Protein AF-A0A1B6G318-F1 (afdb_monomer)

Organism: NCBI:txid1464854

Secondary structure (DSSP, 8-state):
---PPP---------------------PPPS--HHHHHHHHHHHSTTSEEEHHHHHHHHHHH-GGGGSSHHHHHHHHHHHHHH-TTEEEEPPPTTS--SS-EEEE-GGGTTEEE-TTT-SEEE------

Nearest PDB structures (foldseek):
  7cby-assembly1_C  TM=1.000E+00  e=6.015E-18  Homo sapiens
  7vox-assembly2_B  TM=9.895E-01  e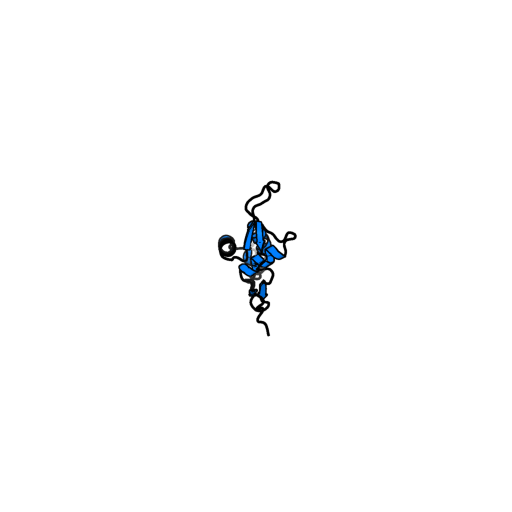=2.177E-11  Homo sapiens
  1vtn-assembly1_C  TM=8.793E-01  e=8.504E-12  unclassified
  8vfz-assembly1_P  TM=8.663E-01  e=4.838E-12  Homo sapiens
  8vg1-assembly1_O  TM=8.604E-01  e=1.591E-11  Homo sapiens

Mean predicted aligned error: 12.48 Å

InterPro domains:
  IPR001766 Fork head domain [PF00250] (28-113)
  IPR001766 Fork head domain [PR00053] (29-42)
  IPR001766 Fork head domain [PR00053] (50-67)
  IPR001766 Fork head domain [PR00053] (73-90)
  IPR001766 Fork head domain [PS50039] (29-123)
  IPR001766 Fork head domain [SM00339] (27-117)
  IPR018122 Fork head domain conserved site1 [PS00657] (29-42)
  IPR030456 Fork head domain conserved site 2 [PS00658] (73-79)
  IPR036388 Winged helix-like DNA-binding domain superfamily [G3DSA:1.10.10.10] (14-124)
  IPR036390 Winged helix DNA-binding domain superfamily [SSF46785] (28-122)
  IPR047208 Forkhead box protein G1 [PTHR46617] (16-129)

Solvent-accessible surface area (backbone atoms only — not comparable to full-atom values): 8149 Å² total; per-residue (Å²): 139,88,86,80,84,84,85,88,83,84,84,84,78,79,79,74,78,78,74,68,76,77,75,72,74,74,57,64,81,69,74,54,38,68,69,31,52,51,51,50,39,22,68,72,29,93,80,44,42,32,36,71,64,52,42,52,52,45,46,34,70,78,38,63,45,54,66,53,73,50,72,62,59,52,50,54,47,57,50,48,49,75,70,36,78,50,38,38,82,39,79,63,56,89,91,54,83,67,86,74,44,33,35,28,68,28,80,93,40,66,67,46,42,65,36,90,91,65,24,36,73,40,68,71,76,83,72,75,130

Structure (mmCIF, N/CA/C/O backbone):
data_AF-A0A1B6G318-F1
#
_entry.id   AF-A0A1B6G318-F1
#
loop_
_atom_site.group_PDB
_atom_site.id
_atom_site.type_symbol
_atom_site.label_atom_id
_atom_site.label_alt_id
_atom_site.label_comp_id
_atom_site.label_asym_id
_atom_site.label_entity_id
_atom_site.label_seq_id
_atom_site.pdbx_PDB_ins_code
_atom_site.Cartn_x
_atom_site.Cartn_y
_atom_site.Cartn_z
_atom_site.occupancy
_atom_site.B_iso_or_equiv
_atom_site.auth_seq_id
_atom_site.auth_comp_id
_atom_site.auth_asym_id
_atom_site.auth_atom_id
_atom_site.pdbx_PDB_model_num
ATOM 1 N N . GLY A 1 1 ? -62.583 64.508 13.890 1.00 44.59 1 GLY A N 1
ATOM 2 C CA . GLY A 1 1 ? -62.731 63.072 14.176 1.00 44.59 1 GLY A CA 1
ATOM 3 C C . GLY A 1 1 ? -61.437 62.386 13.822 1.00 44.59 1 GLY A C 1
ATOM 4 O O . GLY A 1 1 ? -61.163 62.209 12.647 1.00 44.59 1 GLY A O 1
ATOM 5 N N . THR A 1 2 ? -60.608 62.118 14.822 1.00 38.12 2 THR A N 1
ATOM 6 C CA . THR A 1 2 ? -59.323 61.419 14.707 1.00 38.12 2 THR A CA 1
ATOM 7 C C . THR A 1 2 ? -59.578 59.917 14.804 1.00 38.12 2 THR A C 1
ATOM 9 O O . THR A 1 2 ? -60.064 59.454 15.833 1.00 38.12 2 THR A O 1
ATOM 12 N N . GLY A 1 3 ? -59.300 59.169 13.736 1.00 48.19 3 GLY A N 1
ATOM 13 C CA . GLY A 1 3 ? -59.398 57.710 13.714 1.00 48.19 3 GLY A CA 1
ATOM 14 C C . GLY A 1 3 ? -58.011 57.082 13.772 1.00 48.19 3 GLY A C 1
ATOM 15 O O . GLY A 1 3 ? -57.315 57.040 12.763 1.00 48.19 3 GLY A O 1
ATOM 16 N N . THR A 1 4 ? -57.615 56.611 14.949 1.00 55.94 4 THR A N 1
ATOM 17 C CA . THR A 1 4 ? -56.429 55.771 15.162 1.00 55.94 4 THR A CA 1
ATOM 18 C C . THR A 1 4 ? -56.861 54.301 15.084 1.00 55.94 4 THR A C 1
ATOM 20 O O . THR A 1 4 ? -57.808 53.943 15.786 1.00 55.94 4 THR A O 1
ATOM 23 N N . PRO A 1 5 ? -56.225 53.427 14.283 1.00 71.75 5 PRO A N 1
ATOM 24 C CA . PRO A 1 5 ? -56.423 51.982 14.398 1.00 71.75 5 PRO A CA 1
ATOM 25 C C . PRO A 1 5 ? -55.564 51.379 15.535 1.00 71.75 5 PRO A C 1
ATOM 27 O O . PRO A 1 5 ? -54.497 51.917 15.843 1.00 71.75 5 PRO A O 1
ATOM 30 N N . PRO A 1 6 ? -56.004 50.275 16.172 1.00 64.62 6 PRO A N 1
ATOM 31 C CA . PRO A 1 6 ? -55.253 49.598 17.233 1.00 64.62 6 PRO A CA 1
ATOM 32 C C . PRO A 1 6 ? -54.086 48.745 16.682 1.00 64.62 6 PRO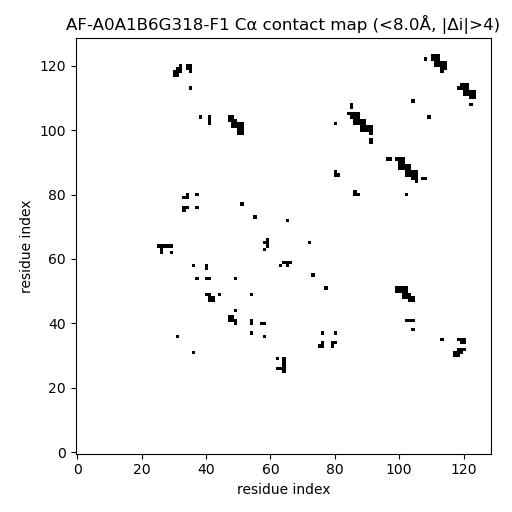 A C 1
ATOM 34 O O . PRO A 1 6 ? -54.148 48.312 15.530 1.00 64.62 6 PRO A O 1
ATOM 37 N N . PRO A 1 7 ? -53.039 48.461 17.485 1.00 63.97 7 PRO A N 1
ATOM 38 C CA . PRO A 1 7 ? -52.011 47.462 17.173 1.00 63.97 7 PRO A CA 1
ATOM 39 C C . PRO A 1 7 ? -52.380 46.070 17.743 1.00 63.97 7 PRO A C 1
ATOM 41 O O . PRO A 1 7 ? -53.420 45.953 18.390 1.00 63.97 7 PRO A O 1
ATOM 44 N N . LEU A 1 8 ? -51.471 45.085 17.577 1.00 50.88 8 LEU A N 1
ATOM 45 C CA . LEU A 1 8 ? -51.448 43.670 18.050 1.00 50.88 8 LEU A CA 1
ATOM 46 C C . LEU A 1 8 ? -51.796 42.661 16.928 1.00 50.88 8 LEU A C 1
ATOM 48 O O . LEU A 1 8 ? -52.752 42.877 16.197 1.00 50.88 8 LEU A O 1
ATOM 52 N N . ASP A 1 9 ? -51.109 41.539 16.691 1.00 42.09 9 ASP A N 1
ATOM 53 C CA . ASP A 1 9 ? -49.989 40.844 17.342 1.00 42.09 9 ASP A CA 1
ATOM 54 C C . ASP A 1 9 ? -49.310 39.904 16.311 1.00 42.09 9 ASP A C 1
ATOM 56 O O . ASP A 1 9 ? -49.790 39.685 15.200 1.00 42.09 9 ASP A O 1
ATOM 60 N N . CYS A 1 10 ? -48.159 39.406 16.731 1.00 42.38 10 CYS A N 1
ATOM 61 C CA . CYS A 1 10 ? -47.062 38.702 16.113 1.00 42.38 10 CYS A CA 1
ATOM 62 C C . CYS A 1 10 ? -47.324 37.382 15.363 1.00 42.38 10 CYS A C 1
ATOM 64 O O . CYS A 1 10 ? -48.293 36.657 15.563 1.00 42.38 10 CYS A O 1
ATOM 66 N N . SER A 1 11 ? -46.252 37.014 14.649 1.00 53.03 11 SER A N 1
ATOM 67 C CA . SER A 1 11 ? -45.771 35.648 14.414 1.00 53.03 11 SER A CA 1
ATOM 68 C C . SER A 1 11 ? -46.484 34.824 13.346 1.00 53.03 11 SER A C 1
ATOM 70 O O . SER A 1 11 ? -47.424 34.089 13.621 1.00 53.03 11 SER A O 1
ATOM 72 N N . ASN A 1 12 ? -45.866 34.760 12.163 1.00 44.00 12 ASN A N 1
ATOM 73 C CA . ASN A 1 12 ? -45.794 33.484 11.459 1.00 44.00 12 ASN A CA 1
ATOM 74 C C . ASN A 1 12 ? -44.347 33.196 11.046 1.00 44.00 12 ASN A C 1
ATOM 76 O O . ASN A 1 12 ? -43.800 33.753 10.097 1.00 44.00 12 ASN A O 1
ATOM 80 N N . ARG A 1 13 ? -43.723 32.356 11.868 1.00 49.44 13 ARG A N 1
ATOM 81 C CA . ARG A 1 13 ? -42.367 31.828 11.766 1.00 49.44 13 ARG A CA 1
ATOM 82 C C . ARG A 1 13 ? -42.281 30.954 10.516 1.00 49.44 13 ARG A C 1
ATOM 84 O O . ARG A 1 13 ? -42.786 29.834 10.519 1.00 49.44 13 ARG A O 1
ATOM 91 N N . SER A 1 14 ? -41.649 31.451 9.456 1.00 53.16 14 SER A N 1
ATOM 92 C CA . SER A 1 14 ? -41.214 30.600 8.350 1.00 53.16 14 SER A CA 1
ATOM 93 C C . SER A 1 14 ? -40.286 29.537 8.927 1.00 53.16 14 SER A C 1
ATOM 95 O O . SER A 1 14 ? -39.253 29.851 9.513 1.00 53.16 14 SER A O 1
ATOM 97 N N . VAL A 1 15 ? -40.720 28.283 8.846 1.00 51.94 15 VAL A N 1
ATOM 98 C CA . VAL A 1 15 ? -39.983 27.112 9.311 1.00 51.94 15 VAL A CA 1
ATOM 99 C C . VAL A 1 15 ? -38.749 26.971 8.424 1.00 51.94 15 VAL A C 1
ATOM 101 O O . VAL A 1 15 ? -38.813 26.380 7.347 1.00 51.94 15 VAL A O 1
ATOM 104 N N . GLU A 1 16 ? -37.630 27.542 8.860 1.00 52.41 16 GLU A N 1
ATOM 105 C CA . GLU A 1 16 ? -36.321 27.112 8.392 1.00 52.41 16 GLU A CA 1
ATOM 106 C C . GLU A 1 16 ? -36.189 25.646 8.799 1.00 52.41 16 GLU A C 1
ATOM 108 O O . GLU A 1 16 ? -36.203 25.292 9.979 1.00 52.41 16 GLU A O 1
ATOM 113 N N . LYS A 1 17 ? -36.192 24.766 7.797 1.00 46.75 17 LYS A N 1
ATOM 114 C CA . LYS A 1 17 ? -35.848 23.366 7.990 1.00 46.75 17 LYS A CA 1
ATOM 115 C C . LYS A 1 17 ? -34.380 23.345 8.396 1.00 46.75 17 LYS A C 1
ATOM 117 O O . LYS A 1 17 ? -33.508 23.412 7.537 1.00 46.75 17 LYS A O 1
ATOM 122 N N . ASP A 1 18 ? -34.138 23.273 9.700 1.00 47.69 18 ASP A N 1
ATOM 123 C CA . ASP A 1 18 ? -32.882 22.807 10.271 1.00 47.69 18 ASP A CA 1
ATOM 124 C C . ASP A 1 18 ? -32.606 21.405 9.707 1.00 47.69 18 ASP A C 1
ATOM 126 O O . ASP A 1 18 ? -33.011 20.381 10.268 1.00 47.69 18 ASP A O 1
ATOM 130 N N . GLU A 1 19 ? -31.937 21.343 8.555 1.00 55.31 19 GLU A N 1
ATOM 131 C CA . GLU A 1 19 ? -31.211 20.153 8.142 1.00 55.31 19 GLU A CA 1
ATOM 132 C C . GLU A 1 19 ? -30.069 19.975 9.137 1.00 55.31 19 G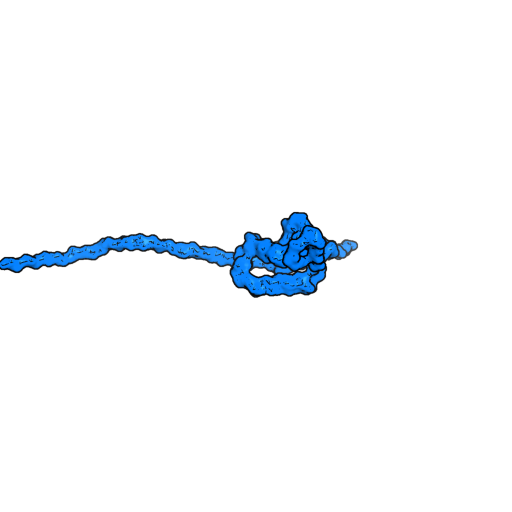LU A C 1
ATOM 134 O O . GLU A 1 19 ? -28.965 20.497 8.991 1.00 55.31 19 GLU A O 1
ATOM 139 N N . LYS A 1 20 ? -30.391 19.264 10.218 1.00 46.22 20 LYS A N 1
ATOM 140 C CA . LYS A 1 20 ? -29.444 18.757 11.199 1.00 46.22 20 LYS A CA 1
ATOM 141 C C . LYS A 1 20 ? -28.278 18.133 10.417 1.00 46.22 20 LYS A C 1
ATOM 143 O O . LYS A 1 20 ? -28.531 17.173 9.685 1.00 46.22 20 LYS A O 1
ATOM 148 N N . PRO A 1 21 ? -27.035 18.646 10.531 1.00 54.47 21 PRO A N 1
ATOM 149 C CA . PRO A 1 21 ? -25.914 18.065 9.819 1.00 54.47 21 PRO A CA 1
ATOM 150 C C . PRO A 1 21 ? -25.819 16.619 10.271 1.00 54.47 21 PRO A C 1
ATOM 152 O O . PRO A 1 21 ? -25.639 16.351 11.461 1.00 54.47 21 PRO A O 1
ATOM 155 N N . GLU A 1 22 ? -26.025 15.707 9.326 1.00 56.56 22 GLU A N 1
ATOM 156 C CA . GLU A 1 22 ? -25.919 14.278 9.541 1.00 56.56 22 GLU A CA 1
ATOM 157 C C . GLU A 1 22 ? -24.559 14.035 10.186 1.00 56.56 22 GLU A C 1
ATOM 159 O O . GLU A 1 22 ? -23.505 14.288 9.594 1.00 56.56 22 GLU A O 1
ATOM 164 N N . GLU A 1 23 ? -24.601 13.698 11.472 1.00 55.16 23 GLU A N 1
ATOM 165 C CA . GLU A 1 23 ? -23.442 13.533 12.324 1.00 55.16 23 GLU A CA 1
ATOM 166 C C . GLU A 1 23 ? -22.597 12.443 11.671 1.00 55.16 23 GLU A C 1
ATOM 168 O O . GLU A 1 23 ? -22.921 11.258 11.758 1.00 55.16 23 GLU A O 1
ATOM 173 N N . LYS A 1 24 ? -21.578 12.855 10.899 1.00 60.75 24 LYS A N 1
ATOM 174 C CA . LYS A 1 24 ? -20.676 11.951 10.188 1.00 60.75 24 LYS A CA 1
ATOM 175 C C . LYS A 1 24 ? -20.175 10.968 11.229 1.00 60.75 24 LYS A C 1
ATOM 177 O O . LYS A 1 24 ? -19.320 11.338 12.037 1.00 60.75 24 LYS A O 1
ATOM 182 N N . LYS A 1 25 ? -20.708 9.739 11.224 1.00 61.12 25 LYS A N 1
ATOM 183 C CA . LYS A 1 25 ? -20.171 8.636 12.021 1.00 61.12 25 LYS A CA 1
ATOM 184 C C . LYS A 1 25 ? -18.674 8.671 11.786 1.00 61.12 25 LYS A C 1
ATOM 186 O O . LYS A 1 25 ? -18.228 8.498 10.650 1.00 61.12 25 LYS A O 1
ATOM 191 N N . LYS A 1 26 ? -17.917 9.026 12.828 1.00 67.94 26 LYS A N 1
ATOM 192 C CA . LYS A 1 26 ? -16.468 9.151 12.727 1.00 67.94 26 LYS A CA 1
ATOM 193 C C . LYS A 1 26 ? -15.991 7.803 12.224 1.00 67.94 26 LYS A C 1
ATOM 195 O O . LYS A 1 26 ? -16.211 6.793 12.882 1.00 67.94 26 LYS A O 1
ATOM 200 N N . ASN A 1 27 ? -15.434 7.779 11.018 1.00 82.81 27 ASN A N 1
ATOM 201 C CA . ASN A 1 27 ? -14.893 6.551 10.469 1.00 82.81 27 ASN A CA 1
ATOM 202 C C . ASN A 1 27 ? -13.771 6.137 11.416 1.00 82.81 27 ASN A C 1
ATOM 204 O O . ASN A 1 27 ? -12.764 6.828 11.488 1.00 82.81 27 ASN A O 1
ATOM 208 N N . GLU A 1 28 ? -13.970 5.098 12.216 1.00 88.44 28 GLU A N 1
ATOM 209 C CA . GLU A 1 28 ? -12.977 4.713 13.212 1.00 88.44 28 GLU A CA 1
ATOM 210 C C . GLU A 1 28 ? -11.758 4.090 12.541 1.00 88.44 28 GLU A C 1
ATOM 212 O O . GLU A 1 28 ? -11.838 3.502 11.455 1.00 88.44 28 GLU A O 1
ATOM 217 N N . LYS A 1 29 ? -10.603 4.219 13.197 1.00 90.62 29 LYS A N 1
ATOM 218 C CA . LYS A 1 29 ? -9.371 3.612 12.707 1.00 90.62 29 LYS A CA 1
ATOM 219 C C . LYS A 1 29 ? -9.531 2.087 12.697 1.00 90.62 29 LYS A C 1
ATOM 221 O O . LYS A 1 29 ? -9.727 1.506 13.763 1.00 90.62 29 LYS A O 1
ATOM 226 N N . PRO A 1 30 ? -9.377 1.421 11.539 1.00 91.88 30 PRO A N 1
ATOM 227 C CA . PRO A 1 30 ? -9.474 -0.028 11.479 1.00 91.88 30 PRO A CA 1
ATOM 228 C C . PRO A 1 30 ? -8.407 -0.689 12.361 1.00 91.88 30 PRO A C 1
ATOM 230 O O . PRO A 1 30 ? -7.282 -0.178 12.438 1.00 91.88 30 PRO A O 1
ATOM 233 N N . PRO A 1 31 ? -8.692 -1.858 12.959 1.00 92.69 31 PRO A N 1
ATOM 234 C CA . PRO A 1 31 ? -7.760 -2.571 13.827 1.00 92.69 31 PRO A CA 1
ATOM 235 C C . PRO A 1 31 ? -6.680 -3.311 13.021 1.00 92.69 31 PRO A C 1
ATOM 237 O O . PRO A 1 31 ? -6.337 -4.438 13.343 1.00 92.69 31 PRO A O 1
ATOM 240 N N . TYR A 1 32 ? -6.141 -2.706 11.959 1.00 93.44 32 TYR A N 1
ATOM 241 C CA . TYR A 1 32 ? -5.142 -3.306 11.077 1.00 93.44 32 TYR A CA 1
ATOM 242 C C . TYR A 1 32 ? -3.857 -2.485 11.068 1.00 93.44 32 TYR A C 1
ATOM 244 O O . TYR A 1 32 ? -3.861 -1.260 10.945 1.00 93.44 32 TYR A O 1
ATOM 252 N N . SER A 1 33 ? -2.722 -3.177 11.158 1.00 95.38 33 SER A N 1
ATOM 253 C CA . SER A 1 33 ? -1.417 -2.546 10.935 1.00 95.38 33 SER A CA 1
ATOM 254 C C . SER A 1 33 ? -1.239 -2.145 9.465 1.00 95.38 33 SER A C 1
ATOM 256 O O . SER A 1 33 ? -1.834 -2.755 8.578 1.00 95.38 33 SER A O 1
ATOM 258 N N . TYR A 1 34 ? -0.360 -1.181 9.169 1.00 96.62 34 TYR A N 1
ATOM 259 C CA . TYR A 1 34 ? -0.061 -0.812 7.777 1.00 96.62 34 TYR A CA 1
ATOM 260 C C . TYR A 1 34 ? 0.443 -1.994 6.944 1.00 96.62 34 TYR A C 1
ATOM 262 O O . TYR A 1 34 ? 0.023 -2.152 5.803 1.00 96.62 34 TYR A O 1
ATOM 270 N N . ASN A 1 35 ? 1.264 -2.874 7.526 1.00 95.56 35 ASN A N 1
ATOM 271 C CA . ASN A 1 35 ? 1.689 -4.096 6.844 1.00 95.56 35 ASN A CA 1
ATOM 272 C C . ASN A 1 35 ? 0.500 -5.015 6.513 1.00 95.56 35 ASN A C 1
ATOM 274 O O . ASN A 1 35 ? 0.434 -5.559 5.414 1.00 95.56 35 ASN A O 1
ATOM 278 N N . ALA A 1 36 ? -0.465 -5.160 7.428 1.00 95.12 36 ALA A N 1
ATOM 279 C CA . ALA A 1 36 ? -1.679 -5.928 7.160 1.00 95.12 36 ALA A CA 1
ATOM 280 C C . ALA A 1 36 ? -2.530 -5.277 6.057 1.00 95.12 36 ALA A C 1
ATOM 282 O O . ALA A 1 36 ? -3.006 -5.980 5.171 1.00 95.12 36 ALA A O 1
ATOM 283 N N . LEU A 1 37 ? -2.668 -3.946 6.056 1.00 96.88 37 LEU A N 1
ATOM 284 C CA . LEU A 1 37 ? -3.383 -3.211 5.006 1.00 96.88 37 LEU A CA 1
ATOM 285 C C . LEU A 1 37 ? -2.754 -3.422 3.622 1.00 96.88 37 LEU A C 1
ATOM 287 O O . LEU A 1 37 ? -3.468 -3.729 2.669 1.00 96.88 37 LEU A O 1
ATOM 291 N N . ILE A 1 38 ? -1.425 -3.313 3.521 1.00 97.56 38 ILE A N 1
ATOM 292 C CA . ILE A 1 38 ? -0.684 -3.557 2.275 1.00 97.56 38 ILE A CA 1
ATOM 293 C C . ILE A 1 38 ? -0.870 -5.010 1.821 1.00 97.56 38 ILE A C 1
ATOM 295 O O . ILE A 1 38 ? -1.184 -5.258 0.658 1.00 97.56 38 ILE A O 1
ATOM 299 N N . MET A 1 39 ? -0.731 -5.973 2.739 1.00 95.44 39 MET A N 1
ATOM 300 C CA . MET A 1 39 ? -0.904 -7.390 2.424 1.00 95.44 39 MET A CA 1
ATOM 301 C C . MET A 1 39 ? -2.317 -7.703 1.920 1.00 95.44 39 MET A C 1
ATOM 303 O O . MET A 1 39 ? -2.456 -8.428 0.937 1.00 95.44 39 MET A O 1
ATOM 307 N N . MET A 1 40 ? -3.359 -7.145 2.546 1.00 96.06 40 MET A N 1
ATOM 308 C CA . MET A 1 40 ? -4.741 -7.300 2.074 1.00 96.06 40 MET A CA 1
ATOM 309 C C . MET A 1 40 ? -4.918 -6.730 0.670 1.00 96.06 40 MET A C 1
ATOM 311 O O . MET A 1 40 ? -5.486 -7.408 -0.183 1.00 96.06 40 MET A O 1
ATOM 315 N N . ALA A 1 41 ? -4.392 -5.528 0.420 1.00 97.56 41 ALA A N 1
ATOM 316 C CA . ALA A 1 41 ? -4.483 -4.879 -0.882 1.00 97.56 41 ALA A CA 1
ATOM 317 C C . ALA A 1 41 ? -3.878 -5.755 -1.989 1.00 97.56 41 ALA A C 1
ATOM 319 O O . ALA A 1 41 ? -4.536 -6.044 -2.986 1.00 97.56 41 ALA A O 1
ATOM 320 N N . ILE A 1 42 ? -2.644 -6.230 -1.788 1.00 96.56 42 ILE A N 1
ATOM 321 C CA . ILE A 1 42 ? -1.938 -7.056 -2.774 1.00 96.56 42 ILE A CA 1
ATOM 322 C C . ILE A 1 42 ? -2.647 -8.405 -2.958 1.00 96.56 42 ILE A C 1
ATOM 324 O O . ILE A 1 42 ? -2.891 -8.811 -4.092 1.00 96.56 42 ILE A O 1
ATOM 328 N N . ARG A 1 43 ? -3.059 -9.084 -1.877 1.00 94.19 43 ARG A N 1
ATOM 329 C CA . ARG A 1 43 ? -3.744 -10.389 -1.973 1.00 94.19 43 ARG A CA 1
ATOM 330 C C . ARG A 1 43 ? -5.089 -10.316 -2.684 1.00 94.19 43 ARG A C 1
ATOM 332 O O . ARG A 1 43 ? -5.448 -11.272 -3.367 1.00 94.19 43 ARG A O 1
ATOM 339 N N . GLN A 1 44 ? -5.830 -9.224 -2.520 1.00 95.38 44 GLN A N 1
ATOM 340 C CA . GLN A 1 44 ? -7.130 -9.045 -3.169 1.00 95.38 44 GLN A CA 1
ATOM 341 C C . GLN A 1 44 ? -7.021 -8.543 -4.612 1.00 95.38 44 GLN A C 1
ATOM 343 O O . GLN A 1 44 ? -8.020 -8.546 -5.327 1.00 95.38 44 GLN A O 1
ATOM 348 N N . SER A 1 45 ? -5.831 -8.139 -5.066 1.00 96.00 45 SER A N 1
ATOM 349 C CA . SER A 1 45 ? -5.618 -7.834 -6.480 1.00 96.00 45 SER A CA 1
ATOM 350 C C . SER A 1 45 ? -5.648 -9.118 -7.330 1.00 96.00 45 SER A C 1
ATOM 352 O O . SER A 1 45 ? -5.126 -10.147 -6.882 1.00 96.00 45 SER A O 1
ATOM 354 N N . PRO A 1 46 ? -6.228 -9.083 -8.546 1.00 94.88 46 PRO A N 1
ATOM 355 C CA . PRO A 1 46 ? -6.311 -10.259 -9.418 1.00 94.88 46 PRO A CA 1
ATOM 356 C C . PRO A 1 46 ? -4.938 -10.857 -9.737 1.00 94.88 46 PRO A C 1
ATOM 358 O O . PRO A 1 46 ? -4.745 -12.065 -9.655 1.00 94.88 46 PRO A O 1
ATOM 361 N N . GLU A 1 47 ? -3.960 -9.994 -10.009 1.00 94.69 47 GLU A N 1
ATOM 362 C CA . GLU A 1 47 ? -2.604 -10.374 -10.420 1.00 94.69 47 GLU A CA 1
ATOM 363 C C . GLU A 1 47 ? -1.628 -10.536 -9.242 1.00 94.69 47 GLU A C 1
ATOM 365 O O . GLU A 1 47 ? -0.422 -10.654 -9.447 1.00 94.69 47 GLU A O 1
ATOM 370 N N . LYS A 1 48 ? -2.121 -10.481 -7.995 1.00 95.50 48 LYS A N 1
ATOM 371 C CA . LYS A 1 48 ? -1.295 -10.511 -6.768 1.00 95.50 48 LYS A CA 1
ATOM 372 C C . LYS A 1 48 ? -0.171 -9.467 -6.761 1.00 95.50 48 LYS A C 1
ATOM 374 O O . LYS A 1 48 ? 0.862 -9.646 -6.115 1.00 95.50 48 LYS A O 1
ATOM 379 N N . ARG A 1 49 ? -0.403 -8.345 -7.443 1.00 95.94 49 ARG A N 1
ATOM 380 C CA . ARG A 1 49 ? 0.489 -7.192 -7.532 1.00 95.94 49 ARG A CA 1
ATOM 381 C C . ARG A 1 49 ? -0.317 -5.903 -7.591 1.00 95.94 49 ARG A C 1
ATOM 383 O O . ARG A 1 49 ? -1.371 -5.840 -8.218 1.00 95.94 49 ARG A O 1
ATOM 390 N N . LEU A 1 50 ? 0.193 -4.850 -6.961 1.00 97.62 50 LEU A N 1
ATOM 391 C CA . LEU A 1 50 ? -0.394 -3.512 -7.041 1.00 97.62 50 LEU A CA 1
ATOM 392 C C . LEU A 1 50 ? 0.676 -2.442 -7.148 1.00 97.62 50 LEU A C 1
ATOM 394 O O . LEU A 1 50 ? 1.781 -2.575 -6.639 1.00 97.62 50 LEU A O 1
ATOM 398 N N . THR A 1 51 ? 0.321 -1.329 -7.770 1.00 97.88 51 THR A N 1
ATOM 399 C CA . THR A 1 51 ? 1.142 -0.120 -7.717 1.00 97.88 51 THR A CA 1
ATOM 400 C C . THR A 1 51 ? 0.986 0.558 -6.359 1.00 97.88 51 THR A C 1
ATOM 402 O O . THR A 1 51 ? 0.006 0.333 -5.646 1.00 97.88 51 THR A O 1
ATOM 405 N N . LEU A 1 52 ? 1.905 1.466 -6.019 1.00 97.75 52 LEU A N 1
ATOM 406 C CA . LEU A 1 52 ? 1.764 2.302 -4.822 1.00 97.75 52 LEU A CA 1
ATOM 407 C C . LEU A 1 52 ? 0.412 3.037 -4.789 1.00 97.75 52 LEU A C 1
ATOM 409 O O . LEU A 1 52 ? -0.253 3.064 -3.756 1.00 97.75 52 LEU A O 1
ATOM 413 N N . ASN A 1 53 ? -0.013 3.587 -5.931 1.00 97.75 53 ASN A N 1
ATOM 414 C CA . ASN A 1 53 ? -1.310 4.249 -6.036 1.00 97.75 53 ASN A CA 1
ATOM 415 C C . ASN A 1 53 ? -2.470 3.259 -5.858 1.00 97.75 53 ASN A C 1
ATOM 417 O O . ASN A 1 53 ? -3.420 3.554 -5.146 1.00 97.75 53 ASN A O 1
ATOM 421 N N . GLY A 1 54 ? 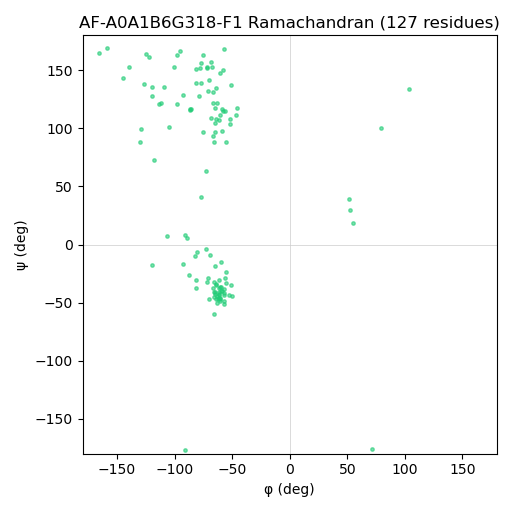-2.365 2.058 -6.433 1.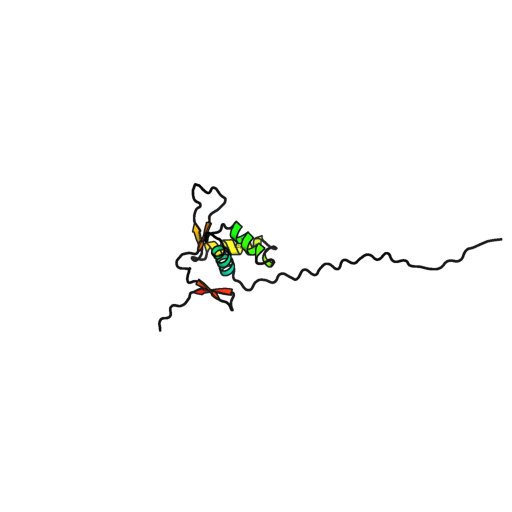00 97.69 54 GLY A N 1
ATOM 422 C CA . GLY A 1 54 ? -3.367 1.004 -6.265 1.00 97.69 54 GLY A CA 1
ATOM 423 C C . GLY A 1 54 ? -3.566 0.594 -4.803 1.00 97.69 54 GLY A C 1
ATOM 424 O O . GLY A 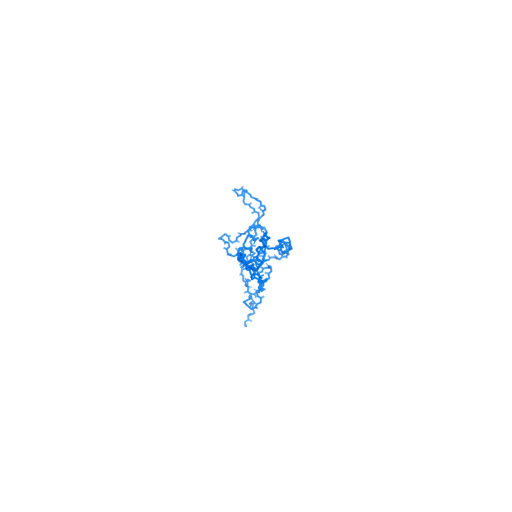1 54 ? -4.697 0.372 -4.377 1.00 97.69 54 GLY A O 1
ATOM 425 N N . ILE A 1 55 ? -2.492 0.569 -4.005 1.00 98.19 55 ILE A N 1
ATOM 426 C CA . ILE A 1 55 ? -2.579 0.326 -2.556 1.00 98.19 55 ILE A CA 1
ATOM 427 C C . ILE A 1 55 ? -3.347 1.458 -1.862 1.00 98.19 55 ILE A C 1
ATOM 429 O O . ILE A 1 55 ? -4.194 1.188 -1.011 1.00 98.19 55 ILE A O 1
ATOM 433 N N . TYR A 1 56 ? -3.094 2.719 -2.226 1.00 98.06 56 TYR A N 1
ATOM 434 C CA . TYR A 1 56 ? -3.826 3.855 -1.657 1.00 98.06 56 TYR A CA 1
ATOM 435 C C . TYR A 1 56 ? -5.324 3.772 -1.953 1.00 98.06 56 TYR A C 1
ATOM 437 O O . TYR A 1 56 ? -6.132 3.896 -1.033 1.00 98.06 56 TYR A O 1
ATOM 445 N N . GLU A 1 57 ? -5.682 3.523 -3.214 1.00 97.94 57 GLU A N 1
ATOM 446 C CA . GLU A 1 57 ? -7.077 3.406 -3.647 1.00 97.94 57 GLU A CA 1
ATOM 447 C C . GLU A 1 57 ? -7.784 2.245 -2.951 1.00 97.94 57 GLU A C 1
ATOM 449 O O . GLU A 1 57 ? -8.897 2.401 -2.446 1.00 97.94 57 GLU A O 1
ATOM 454 N N . TYR A 1 58 ? -7.117 1.095 -2.831 1.00 97.94 58 TYR A N 1
ATOM 455 C CA . TYR A 1 58 ? -7.649 -0.035 -2.080 1.00 97.94 58 TYR A CA 1
ATOM 456 C C . TYR A 1 58 ? -7.958 0.349 -0.626 1.00 97.94 58 TYR A C 1
ATOM 458 O O . TYR A 1 58 ? -9.055 0.072 -0.135 1.00 97.94 58 TYR A O 1
ATOM 466 N N . ILE A 1 59 ? -7.020 1.002 0.068 1.00 97.62 59 ILE A N 1
ATOM 467 C CA . ILE A 1 59 ? -7.198 1.374 1.475 1.00 97.62 59 ILE A CA 1
ATOM 468 C C . ILE A 1 59 ? -8.344 2.384 1.620 1.00 97.62 59 ILE A C 1
ATOM 470 O O . ILE A 1 59 ? -9.224 2.176 2.448 1.00 97.62 59 ILE A O 1
ATOM 474 N N . MET A 1 60 ? -8.393 3.431 0.792 1.00 96.56 60 MET A N 1
ATOM 475 C CA . MET A 1 60 ? -9.453 4.451 0.851 1.00 96.56 60 MET A CA 1
ATOM 476 C C . MET A 1 60 ? -10.843 3.900 0.500 1.00 96.56 60 MET A C 1
ATOM 478 O O . MET A 1 60 ? -11.855 4.374 1.033 1.00 96.56 60 MET A O 1
ATOM 482 N N . ARG A 1 61 ? -10.908 2.906 -0.394 1.00 96.50 61 ARG A N 1
ATOM 483 C CA . ARG A 1 61 ? -12.158 2.248 -0.789 1.00 96.50 61 ARG A CA 1
ATOM 484 C C . ARG A 1 61 ? -12.724 1.390 0.339 1.00 96.50 61 ARG A C 1
ATOM 486 O O . ARG A 1 61 ? -13.908 1.508 0.632 1.00 96.50 61 ARG A O 1
ATOM 493 N N . ASN A 1 62 ? -11.886 0.570 0.974 1.00 96.00 62 ASN A N 1
ATOM 494 C CA . ASN A 1 62 ? -12.316 -0.396 1.993 1.00 96.00 62 ASN A CA 1
ATOM 495 C C . ASN A 1 62 ? -12.372 0.190 3.412 1.00 96.00 62 ASN A C 1
ATOM 497 O O . ASN A 1 62 ? -13.133 -0.289 4.245 1.00 96.00 62 ASN A O 1
ATOM 501 N N . PHE A 1 63 ? -11.579 1.226 3.693 1.00 95.12 63 PHE A N 1
ATOM 502 C CA . PHE A 1 63 ? -11.444 1.817 5.021 1.00 95.12 63 PHE A CA 1
ATOM 503 C C . PHE A 1 63 ? -11.611 3.342 4.947 1.00 95.12 63 PHE A C 1
ATOM 505 O O . PHE A 1 63 ? -10.622 4.074 4.821 1.00 95.12 63 PHE A O 1
ATOM 512 N N . PRO A 1 64 ? -12.857 3.847 5.052 1.00 94.19 64 PRO A N 1
ATOM 513 C CA . PRO A 1 64 ? -13.163 5.270 4.904 1.00 94.19 64 PRO A CA 1
ATOM 514 C C . PRO A 1 64 ? -12.379 6.210 5.835 1.00 94.19 64 PRO A C 1
ATOM 516 O O . PRO A 1 64 ? -12.165 7.364 5.472 1.00 94.19 64 PRO A O 1
ATOM 519 N N . TYR A 1 65 ? -11.879 5.713 6.976 1.00 94.31 65 TYR A N 1
ATOM 520 C CA . TYR A 1 65 ? -10.980 6.444 7.886 1.00 94.31 65 TYR A CA 1
ATOM 521 C C . TYR A 1 65 ? -9.769 7.062 7.175 1.00 94.31 65 TYR A C 1
ATOM 523 O O . TYR A 1 65 ? -9.336 8.157 7.516 1.00 94.31 65 TYR A O 1
ATOM 531 N N . TYR A 1 66 ? -9.241 6.395 6.146 1.00 95.88 66 TYR A N 1
ATOM 532 C CA . TYR A 1 66 ? -8.045 6.837 5.427 1.00 95.88 66 TYR A CA 1
ATOM 533 C C . TYR A 1 6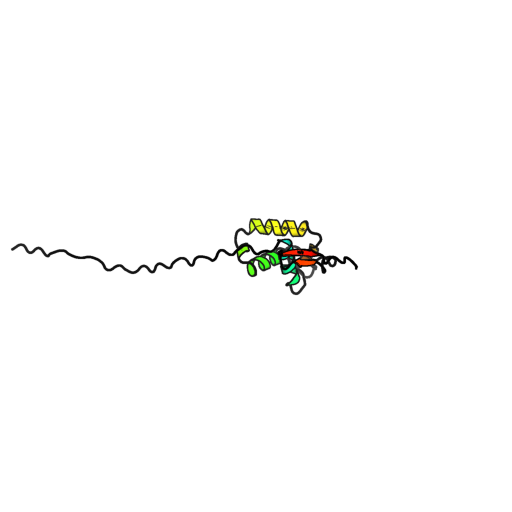6 ? -8.334 7.776 4.243 1.00 95.88 66 TYR A C 1
ATOM 535 O O . TYR A 1 66 ? -7.418 8.129 3.500 1.00 95.88 66 TYR A O 1
ATOM 543 N N . ARG A 1 67 ? -9.587 8.201 4.024 1.00 94.69 67 ARG A N 1
ATOM 544 C CA . ARG A 1 67 ? -9.910 9.171 2.956 1.00 94.69 67 ARG A CA 1
ATOM 545 C C . ARG A 1 67 ? -9.399 10.575 3.277 1.00 94.69 67 ARG A C 1
ATOM 547 O O . ARG A 1 67 ? -9.060 11.328 2.364 1.00 94.69 67 ARG A O 1
ATOM 554 N N . GLU A 1 68 ? -9.303 10.888 4.562 1.00 90.62 68 GLU A N 1
ATOM 555 C CA . GLU A 1 68 ? -8.771 12.140 5.090 1.00 90.62 68 GLU A CA 1
ATOM 556 C C . GLU A 1 68 ? -7.285 11.988 5.462 1.00 90.62 68 GLU A C 1
ATOM 558 O O . GLU A 1 68 ? -6.747 10.880 5.518 1.00 90.62 68 GLU A O 1
ATOM 563 N N . ASN A 1 69 ? -6.592 13.110 5.691 1.00 89.62 69 ASN A N 1
ATOM 564 C CA . ASN A 1 69 ? -5.193 13.139 6.152 1.00 89.62 69 ASN A CA 1
ATOM 565 C C . ASN A 1 69 ? -4.223 12.272 5.318 1.00 89.62 69 ASN A C 1
ATOM 567 O O . ASN A 1 69 ? -3.305 11.640 5.850 1.00 89.62 69 ASN A O 1
ATOM 571 N N . LYS A 1 70 ? -4.418 12.262 3.988 1.00 91.56 70 LYS A N 1
ATOM 572 C CA . LYS A 1 70 ? -3.716 11.382 3.035 1.00 91.56 70 LYS A CA 1
ATOM 573 C C . LYS A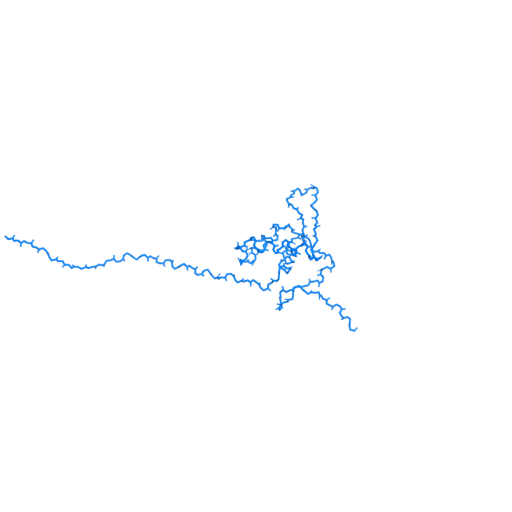 1 70 ? -2.199 11.385 3.192 1.00 91.56 70 LYS A C 1
ATOM 575 O O . LYS A 1 70 ? -1.583 10.325 3.207 1.00 91.56 70 LYS A O 1
ATOM 580 N N . GLN A 1 71 ? -1.590 12.557 3.357 1.00 93.62 71 GLN A N 1
ATOM 581 C CA . GLN A 1 71 ? -0.132 12.680 3.426 1.00 93.62 71 GLN A CA 1
ATOM 582 C C . GLN A 1 71 ? 0.486 11.863 4.572 1.00 93.62 71 GLN A C 1
ATOM 584 O O . GLN A 1 71 ? 1.517 11.219 4.366 1.00 93.62 71 GLN A O 1
ATOM 589 N N . GLY A 1 72 ? -0.158 11.839 5.745 1.00 94.62 72 GLY A N 1
ATOM 590 C CA . GLY A 1 72 ? 0.372 11.178 6.938 1.00 94.62 72 GLY A CA 1
ATOM 591 C C . GLY A 1 72 ? 0.463 9.665 6.766 1.00 94.62 72 GLY A C 1
ATOM 592 O O . GLY A 1 72 ? 1.551 9.086 6.801 1.00 94.62 72 GLY A O 1
ATOM 593 N N . TRP A 1 73 ? -0.671 9.010 6.516 1.00 96.31 73 TRP A N 1
ATOM 594 C CA . TRP A 1 73 ? -0.695 7.553 6.396 1.00 96.31 73 TRP A CA 1
ATOM 595 C C . TRP A 1 73 ? -0.037 7.058 5.103 1.00 96.31 73 TRP A C 1
ATOM 597 O O . TRP A 1 73 ? 0.600 6.006 5.121 1.00 96.31 73 TRP A O 1
ATOM 607 N N . GLN A 1 74 ? -0.100 7.810 3.996 1.00 98.00 74 GLN A N 1
ATOM 608 C CA . GLN A 1 74 ? 0.599 7.425 2.764 1.00 98.00 74 GLN A CA 1
ATOM 609 C C . GLN A 1 74 ? 2.116 7.410 2.960 1.00 98.00 74 GLN A C 1
ATOM 611 O O . GLN A 1 74 ? 2.798 6.562 2.382 1.00 98.00 74 GLN A O 1
ATOM 616 N N . ASN A 1 75 ? 2.657 8.306 3.794 1.00 97.88 75 ASN A N 1
ATOM 617 C CA . ASN A 1 75 ? 4.067 8.257 4.159 1.00 97.88 75 ASN A CA 1
ATOM 618 C C . ASN A 1 75 ? 4.407 6.969 4.916 1.00 97.88 75 ASN A C 1
ATOM 620 O O . ASN A 1 75 ? 5.376 6.290 4.577 1.00 97.88 75 ASN A O 1
ATOM 624 N N . SER A 1 76 ? 3.561 6.577 5.871 1.00 97.62 76 SER A N 1
ATOM 625 C CA . SER A 1 76 ? 3.714 5.303 6.574 1.00 97.62 76 SER A CA 1
ATOM 626 C C . SER A 1 76 ? 3.623 4.098 5.630 1.00 97.62 76 SER A C 1
ATOM 628 O O . SER A 1 76 ? 4.389 3.152 5.798 1.00 97.62 76 SER A O 1
ATOM 630 N N . ILE A 1 77 ? 2.754 4.126 4.614 1.00 98.06 77 ILE A N 1
ATOM 631 C CA . ILE A 1 77 ? 2.669 3.061 3.601 1.00 98.06 77 ILE A CA 1
ATOM 632 C C . ILE A 1 77 ? 3.971 2.956 2.803 1.00 98.06 77 ILE A C 1
ATOM 634 O O . ILE A 1 77 ? 4.540 1.869 2.726 1.00 98.06 77 ILE A O 1
ATOM 638 N N . ARG A 1 78 ? 4.486 4.073 2.268 1.00 98.00 78 ARG A N 1
ATOM 639 C CA . ARG A 1 78 ? 5.766 4.086 1.531 1.00 98.00 78 ARG A CA 1
ATOM 640 C C . ARG A 1 78 ? 6.919 3.561 2.380 1.00 98.00 78 ARG A C 1
ATOM 642 O O . ARG A 1 78 ? 7.714 2.762 1.901 1.00 98.00 78 ARG A O 1
ATOM 649 N N . HIS A 1 79 ? 6.980 3.981 3.641 1.00 97.62 79 HIS A N 1
ATOM 650 C CA . HIS A 1 79 ? 7.992 3.515 4.580 1.00 97.62 79 HIS A CA 1
ATOM 651 C C . HIS A 1 79 ? 7.907 1.998 4.821 1.00 97.62 79 HIS A C 1
ATOM 653 O O . HIS A 1 79 ? 8.924 1.317 4.741 1.00 97.62 79 HIS A O 1
ATOM 659 N N . ASN A 1 80 ? 6.707 1.448 5.053 1.00 96.94 80 ASN A N 1
ATOM 660 C CA . ASN A 1 80 ? 6.535 0.010 5.302 1.00 96.94 80 ASN A CA 1
ATOM 661 C C . ASN A 1 80 ? 6.872 -0.848 4.074 1.00 96.94 80 ASN A C 1
ATOM 663 O O . ASN A 1 80 ? 7.467 -1.910 4.238 1.00 96.94 80 ASN A O 1
ATOM 667 N N . LEU A 1 81 ? 6.533 -0.383 2.867 1.00 97.06 81 LEU A N 1
ATOM 668 C CA . LEU A 1 81 ? 6.887 -1.066 1.618 1.00 97.06 81 LEU A CA 1
ATOM 669 C C . LEU A 1 81 ? 8.403 -1.213 1.449 1.00 97.06 81 LEU A C 1
ATOM 671 O O . LEU A 1 81 ? 8.868 -2.261 1.023 1.00 97.06 81 LEU A O 1
ATOM 675 N N . SER A 1 82 ? 9.174 -0.188 1.817 1.00 95.62 82 SER A N 1
ATOM 676 C CA . SER A 1 82 ? 10.637 -0.238 1.723 1.00 95.62 82 SER A CA 1
ATOM 677 C C . SER A 1 82 ? 11.303 -0.972 2.890 1.00 95.62 82 SER A C 1
ATOM 679 O O . SER A 1 82 ? 12.380 -1.533 2.715 1.00 95.62 82 SER A O 1
ATOM 681 N N . LEU A 1 83 ? 10.708 -0.938 4.087 1.00 93.81 83 LEU A N 1
ATOM 682 C CA . LEU A 1 83 ? 11.310 -1.506 5.297 1.00 93.81 83 LEU A CA 1
ATOM 683 C C . LEU A 1 83 ? 11.106 -3.022 5.402 1.00 93.81 83 LEU A C 1
ATOM 685 O O . LEU A 1 83 ? 11.984 -3.733 5.892 1.00 93.81 83 LEU A O 1
ATOM 689 N N . ASN A 1 84 ? 9.942 -3.529 4.993 1.00 90.06 84 ASN A N 1
ATOM 690 C CA . ASN A 1 84 ? 9.562 -4.912 5.248 1.00 90.06 84 ASN A CA 1
ATOM 691 C C . ASN A 1 84 ? 9.845 -5.817 4.044 1.00 90.06 84 ASN A C 1
ATOM 693 O O . ASN A 1 84 ? 9.241 -5.659 2.987 1.00 90.06 84 ASN A O 1
ATOM 697 N N . LYS A 1 85 ? 10.683 -6.841 4.252 1.00 90.50 85 LYS A N 1
ATOM 698 C CA . LYS A 1 85 ? 11.043 -7.848 3.236 1.00 90.50 85 LYS A CA 1
ATOM 699 C C . LYS A 1 85 ? 9.854 -8.647 2.693 1.00 90.50 85 LYS A C 1
ATOM 701 O O . LYS A 1 85 ? 9.991 -9.288 1.664 1.00 90.50 85 LYS A O 1
ATOM 706 N N . CYS A 1 86 ? 8.695 -8.606 3.355 1.00 92.50 86 CYS A N 1
ATOM 707 C CA . CYS A 1 86 ? 7.476 -9.222 2.831 1.00 92.50 86 CYS A CA 1
ATOM 708 C C . CYS A 1 86 ? 6.979 -8.556 1.539 1.00 92.50 86 CYS A C 1
ATOM 710 O O . CYS A 1 86 ? 6.159 -9.155 0.849 1.00 92.50 86 CYS A O 1
ATOM 712 N N . PHE A 1 87 ? 7.413 -7.327 1.238 1.00 95.56 87 PHE A N 1
ATOM 713 C CA . PHE A 1 87 ? 7.001 -6.587 0.051 1.00 95.56 87 PHE A CA 1
ATOM 714 C C . PHE A 1 87 ? 8.187 -6.395 -0.884 1.00 95.56 87 PHE A C 1
ATOM 716 O O . PHE A 1 87 ? 9.187 -5.776 -0.525 1.00 95.56 87 PHE A O 1
ATOM 723 N N . VAL A 1 88 ? 8.056 -6.898 -2.106 1.00 96.56 88 VAL A N 1
ATOM 724 C CA . VAL A 1 88 ? 9.100 -6.798 -3.126 1.00 96.56 88 VAL A CA 1
ATOM 725 C C . VAL A 1 88 ? 8.675 -5.832 -4.220 1.00 96.56 88 VAL A C 1
ATOM 727 O O . VAL A 1 88 ? 7.529 -5.837 -4.678 1.00 96.56 88 VAL A O 1
ATOM 730 N N . LYS A 1 89 ? 9.612 -4.970 -4.621 1.00 97.06 89 LYS A N 1
ATOM 731 C CA . LYS A 1 89 ? 9.427 -4.003 -5.702 1.00 97.06 89 LYS A CA 1
ATOM 732 C C . LYS A 1 89 ? 9.745 -4.682 -7.032 1.00 97.06 89 LYS A C 1
ATOM 734 O O . LYS A 1 89 ? 10.891 -5.054 -7.263 1.00 97.06 89 LYS A O 1
ATOM 739 N N . VAL A 1 90 ? 8.752 -4.788 -7.907 1.00 96.00 90 VAL A N 1
ATOM 740 C CA . VAL A 1 90 ? 8.851 -5.464 -9.204 1.00 96.00 90 VAL A CA 1
ATOM 741 C C . VAL A 1 90 ? 8.749 -4.432 -10.333 1.00 96.00 90 VAL A C 1
ATOM 743 O O . VAL A 1 90 ? 7.759 -3.691 -10.387 1.00 96.00 90 VAL A O 1
ATOM 746 N N . PRO A 1 91 ? 9.757 -4.335 -11.219 1.00 95.31 91 PRO A N 1
ATOM 747 C CA . PRO A 1 91 ? 9.692 -3.473 -12.394 1.00 95.31 91 PRO A CA 1
ATOM 748 C C . PRO A 1 91 ? 8.499 -3.819 -13.288 1.00 95.31 91 PRO A C 1
ATOM 750 O O . PRO A 1 91 ? 8.060 -4.967 -13.348 1.00 95.31 91 PRO A O 1
ATOM 753 N N . ARG A 1 92 ? 7.969 -2.820 -13.992 1.00 93.88 92 ARG A N 1
ATOM 754 C CA . ARG A 1 92 ? 6.954 -3.063 -15.023 1.00 93.88 92 ARG A CA 1
ATOM 755 C C . ARG A 1 92 ? 7.582 -3.730 -16.241 1.00 93.88 92 ARG A C 1
ATOM 757 O O . ARG A 1 92 ? 8.763 -3.524 -16.515 1.00 93.88 92 ARG A O 1
ATOM 764 N N . HIS A 1 93 ? 6.774 -4.501 -16.963 1.00 91.81 93 HIS A N 1
ATOM 765 C CA . HIS A 1 93 ? 7.170 -5.012 -18.269 1.00 91.81 93 HIS A CA 1
ATOM 766 C C . HIS A 1 93 ? 7.281 -3.857 -19.269 1.00 91.81 93 HIS A C 1
ATOM 768 O O . HIS A 1 93 ? 6.591 -2.848 -19.120 1.00 91.81 93 HIS A O 1
ATOM 774 N N . TYR A 1 94 ? 8.117 -4.012 -20.295 1.00 88.19 94 TYR A N 1
ATOM 775 C CA . TYR A 1 94 ? 8.294 -2.983 -21.325 1.00 88.19 94 TYR A CA 1
ATOM 776 C C . TYR A 1 94 ? 6.985 -2.687 -22.082 1.00 88.19 94 TYR A C 1
ATOM 778 O O . TYR A 1 94 ? 6.724 -1.546 -22.451 1.00 88.19 94 TYR A O 1
ATOM 786 N N . ASP A 1 95 ? 6.127 -3.701 -22.209 1.00 91.94 95 ASP A N 1
ATOM 787 C CA . ASP A 1 95 ? 4.818 -3.610 -22.874 1.00 91.94 95 ASP A CA 1
ATOM 788 C C . ASP A 1 95 ? 3.705 -2.998 -21.999 1.00 91.94 95 ASP A C 1
ATOM 790 O O . ASP A 1 95 ? 2.602 -2.765 -22.486 1.00 91.94 95 ASP A O 1
ATOM 794 N N . ASP A 1 96 ? 3.969 -2.727 -20.714 1.00 89.19 96 ASP A N 1
ATOM 795 C CA . ASP A 1 96 ? 3.036 -2.063 -19.787 1.00 89.19 96 ASP A CA 1
ATOM 796 C C . ASP A 1 96 ? 3.632 -0.727 -19.301 1.00 89.19 96 ASP A C 1
ATOM 798 O O . ASP A 1 96 ? 4.094 -0.615 -18.153 1.00 89.19 96 ASP A O 1
ATOM 802 N N . PRO A 1 97 ? 3.680 0.303 -20.170 1.00 88.25 97 PRO A N 1
ATOM 803 C CA . PRO A 1 97 ? 4.197 1.607 -19.791 1.00 88.25 97 PRO A CA 1
ATOM 804 C C . PRO A 1 97 ? 3.277 2.252 -18.748 1.00 88.25 97 PRO A C 1
ATOM 806 O O . PRO A 1 97 ? 2.096 2.503 -18.977 1.00 88.25 97 PRO A O 1
ATOM 809 N N . GLY A 1 98 ? 3.832 2.571 -17.577 1.00 92.25 98 GLY A N 1
ATOM 810 C CA . GLY A 1 98 ? 3.055 3.158 -16.492 1.00 92.25 98 GLY A CA 1
ATOM 811 C C . GLY A 1 98 ? 3.904 3.757 -15.379 1.00 92.25 98 GLY A C 1
ATOM 812 O O . GLY A 1 98 ? 5.098 3.495 -15.243 1.00 92.25 98 GLY A O 1
ATOM 813 N N . LYS A 1 99 ? 3.269 4.577 -14.535 1.00 91.44 99 LYS A N 1
ATOM 814 C CA . LYS A 1 99 ? 3.952 5.226 -13.411 1.00 91.44 99 LYS A CA 1
ATOM 815 C C . LYS A 1 99 ? 4.300 4.211 -12.319 1.00 91.44 99 LYS A C 1
ATOM 817 O O . LYS A 1 99 ? 3.436 3.475 -11.831 1.00 91.44 99 LYS A O 1
ATOM 822 N N . GLY A 1 100 ? 5.552 4.270 -11.872 1.00 93.25 100 GLY A N 1
ATOM 823 C CA . GLY A 1 100 ? 6.052 3.530 -10.715 1.00 93.25 100 GLY A CA 1
ATOM 824 C C . GLY A 1 100 ? 6.192 2.026 -10.950 1.00 93.25 100 GLY A C 1
ATOM 825 O O . GLY A 1 100 ? 5.964 1.524 -12.043 1.00 93.25 100 GLY A O 1
ATOM 826 N N . ASN A 1 101 ? 6.567 1.315 -9.890 1.00 96.25 101 ASN A N 1
ATOM 827 C CA . ASN A 1 101 ? 6.761 -0.134 -9.898 1.00 96.25 101 ASN A CA 1
ATOM 828 C C . ASN A 1 101 ? 5.527 -0.857 -9.345 1.00 96.25 101 ASN A C 1
ATOM 830 O O . ASN A 1 101 ? 4.710 -0.256 -8.633 1.00 96.25 101 ASN A O 1
ATOM 834 N N . TYR A 1 102 ? 5.439 -2.153 -9.628 1.00 97.38 102 TYR A N 1
ATOM 835 C CA . TYR A 1 102 ? 4.550 -3.053 -8.912 1.00 97.38 102 TYR A CA 1
ATOM 836 C C . TYR A 1 102 ? 5.146 -3.425 -7.551 1.00 97.38 102 TYR A C 1
ATOM 838 O O . TYR A 1 102 ? 6.361 -3.439 -7.354 1.00 97.38 102 TYR A O 1
ATOM 846 N N . TRP A 1 103 ? 4.264 -3.725 -6.610 1.00 97.75 103 TRP A N 1
ATOM 847 C CA . TRP A 1 103 ? 4.568 -4.295 -5.311 1.00 97.75 103 TRP A CA 1
ATOM 848 C C . TRP A 1 103 ? 3.863 -5.636 -5.202 1.00 97.75 103 TRP A C 1
ATOM 850 O O . TRP A 1 103 ? 2.656 -5.729 -5.441 1.00 97.75 103 TRP A O 1
ATOM 860 N N . MET A 1 104 ? 4.633 -6.656 -4.849 1.00 96.94 104 MET A N 1
ATOM 861 C CA . MET A 1 104 ? 4.172 -8.030 -4.677 1.00 96.94 104 MET A CA 1
ATOM 862 C C . MET A 1 104 ? 4.532 -8.525 -3.281 1.00 96.94 104 MET A C 1
ATOM 864 O O . MET A 1 104 ? 5.359 -7.920 -2.594 1.00 96.94 104 MET A O 1
ATOM 868 N N . LEU A 1 105 ? 3.895 -9.615 -2.858 1.00 94.75 105 LEU A N 1
ATOM 869 C CA . LEU A 1 105 ? 4.355 -10.347 -1.687 1.00 94.75 105 LEU A CA 1
ATOM 870 C C . LEU A 1 105 ? 5.574 -11.183 -2.059 1.00 94.75 105 LEU A C 1
ATOM 872 O O . LEU A 1 105 ? 5.607 -11.789 -3.128 1.00 94.75 105 LEU A O 1
ATOM 876 N N . ASP A 1 106 ? 6.556 -11.216 -1.169 1.00 93.06 106 ASP A N 1
ATOM 877 C CA . ASP A 1 106 ? 7.659 -12.159 -1.285 1.00 93.06 106 ASP A CA 1
ATOM 878 C C . ASP A 1 106 ? 7.127 -13.601 -1.141 1.00 93.06 106 ASP A C 1
ATOM 880 O O . ASP A 1 106 ? 6.346 -13.847 -0.212 1.00 93.06 106 ASP A O 1
ATOM 884 N N . PRO A 1 107 ? 7.543 -14.559 -1.992 1.00 87.12 107 PRO A N 1
ATOM 885 C CA . PRO A 1 107 ? 7.101 -15.953 -1.897 1.00 87.12 107 PRO A CA 1
ATOM 886 C C . PRO A 1 107 ? 7.352 -16.586 -0.519 1.00 87.12 107 PRO A C 1
ATOM 888 O O . PRO A 1 107 ? 6.529 -17.349 -0.024 1.00 87.12 107 PRO A O 1
ATOM 891 N N . SER A 1 108 ? 8.428 -16.203 0.183 1.00 82.88 108 SER A N 1
ATOM 892 C CA . SER A 1 108 ? 8.709 -16.681 1.552 1.00 82.88 108 SER A CA 1
ATOM 893 C C . SER A 1 108 ? 7.732 -16.146 2.607 1.00 82.88 108 SER A C 1
ATOM 895 O O . SER A 1 108 ? 7.771 -16.539 3.775 1.00 82.88 108 SER A O 1
ATOM 897 N N . SER A 1 109 ? 6.879 -15.199 2.220 1.00 78.81 109 SER A N 1
ATOM 898 C CA . SER A 1 109 ? 5.897 -14.546 3.081 1.00 78.81 109 SER A CA 1
ATOM 899 C C . SER A 1 109 ? 4.467 -15.013 2.805 1.00 78.81 109 SER A C 1
ATOM 901 O O . SER A 1 109 ? 3.528 -14.468 3.391 1.00 78.81 109 SER A O 1
ATOM 903 N N . GLU A 1 110 ? 4.273 -16.030 1.961 1.00 71.31 110 GLU A N 1
ATOM 904 C CA . GLU A 1 110 ? 2.955 -16.621 1.706 1.00 71.31 110 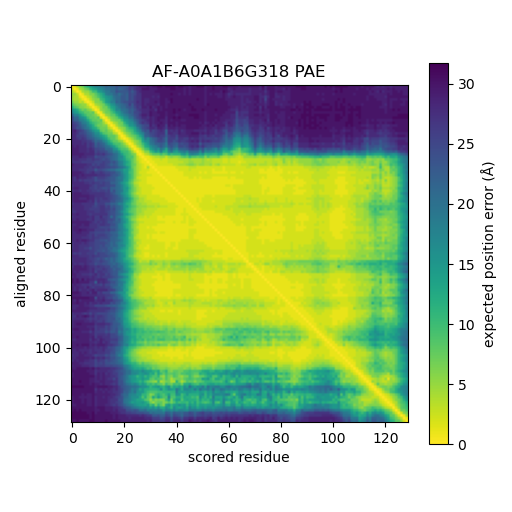GLU A CA 1
ATOM 905 C C . GLU A 1 110 ? 2.324 -17.203 2.981 1.00 71.31 110 GLU A C 1
ATOM 907 O O . GLU A 1 110 ? 1.141 -16.964 3.237 1.00 71.31 110 GLU A O 1
ATOM 912 N N . ASP A 1 111 ? 3.133 -17.801 3.862 1.00 75.31 111 ASP A N 1
ATOM 913 C CA . ASP A 1 111 ? 2.706 -18.352 5.160 1.00 75.31 111 ASP A CA 1
ATOM 914 C C . ASP A 1 111 ? 2.375 -17.291 6.224 1.00 75.31 111 ASP A C 1
ATOM 916 O O . ASP A 1 111 ? 1.966 -17.607 7.351 1.00 75.31 111 ASP A O 1
ATOM 920 N N . VAL A 1 112 ? 2.570 -16.009 5.904 1.00 78.19 112 VAL A N 1
ATOM 921 C CA . VAL A 1 112 ? 2.215 -14.905 6.794 1.00 78.19 112 VAL A CA 1
ATOM 922 C C . VAL A 1 112 ? 0.710 -14.660 6.706 1.00 78.19 112 VAL A C 1
ATOM 924 O O . VAL A 1 112 ? 0.141 -14.453 5.632 1.00 78.19 112 VAL A O 1
ATOM 927 N N . PHE A 1 113 ? 0.039 -14.627 7.850 1.00 78.12 113 PHE A N 1
ATOM 928 C CA . PHE A 1 113 ? -1.389 -14.342 7.940 1.00 78.12 113 PHE A CA 1
ATOM 929 C C . PHE A 1 113 ? -1.657 -13.141 8.845 1.00 78.12 113 PHE A C 1
ATOM 931 O O . PHE A 1 113 ? -0.819 -12.725 9.647 1.00 78.12 113 PHE A O 1
ATOM 938 N N . ILE A 1 114 ? -2.843 -12.558 8.699 1.00 80.44 114 ILE A N 1
ATOM 939 C CA . ILE A 1 114 ? -3.300 -11.461 9.550 1.00 80.44 114 ILE A CA 1
ATOM 940 C C . ILE A 1 114 ? -3.952 -12.097 10.774 1.00 80.44 114 ILE A C 1
ATOM 942 O O . ILE A 1 114 ? -4.934 -12.824 10.648 1.00 80.44 114 ILE A O 1
ATOM 946 N N . GLY A 1 115 ? -3.383 -11.870 11.958 1.00 73.62 115 GLY A N 1
ATOM 947 C CA . GLY A 1 115 ? -3.909 -12.435 13.196 1.00 73.62 115 GLY A CA 1
ATOM 948 C C . GLY A 1 115 ? -5.296 -11.872 13.499 1.00 73.62 115 GLY A C 1
ATOM 949 O O . GLY A 1 115 ? -5.413 -10.672 13.738 1.00 73.62 115 GLY A O 1
ATOM 950 N N . GLY A 1 116 ? -6.322 -12.728 13.536 1.00 66.19 116 GLY A N 1
ATOM 951 C CA . GLY A 1 116 ? -7.726 -12.316 13.675 1.00 66.19 116 GLY A CA 1
ATOM 952 C C . GLY A 1 116 ? -8.032 -11.452 14.904 1.00 66.19 116 GLY A C 1
ATOM 953 O O . GLY A 1 116 ? -8.896 -10.590 14.838 1.00 66.19 116 GLY A O 1
ATOM 954 N N . THR A 1 117 ? -7.281 -11.612 15.998 1.00 64.88 117 THR A N 1
ATOM 955 C CA . THR A 1 117 ? -7.454 -10.824 17.232 1.00 64.88 117 THR A CA 1
ATOM 956 C C . THR A 1 117 ? -6.585 -9.567 17.313 1.00 64.88 117 THR A C 1
ATOM 958 O O . THR A 1 117 ? -6.840 -8.703 18.142 1.00 64.88 117 THR A O 1
ATOM 961 N N . THR A 1 118 ? -5.539 -9.450 16.488 1.00 67.69 118 THR A N 1
ATOM 962 C CA . THR A 1 118 ? -4.534 -8.371 16.613 1.00 67.69 118 THR A CA 1
ATOM 963 C C . THR A 1 118 ? -4.426 -7.479 15.381 1.00 67.69 118 THR A C 1
ATOM 965 O O . THR A 1 118 ? -3.803 -6.422 15.459 1.00 67.69 118 THR A O 1
ATOM 968 N N . GLY A 1 119 ? -4.930 -7.932 14.227 1.00 72.75 119 GLY A N 1
ATOM 969 C CA . GLY A 1 119 ? -4.762 -7.285 12.921 1.00 72.75 119 GLY A CA 1
ATOM 970 C C . GLY A 1 119 ? -3.307 -7.025 12.517 1.00 72.75 119 GLY A C 1
ATOM 971 O O . GLY A 1 119 ? -3.013 -6.198 11.643 1.00 72.75 119 GLY A O 1
ATOM 972 N N . LYS A 1 120 ? -2.374 -7.726 13.167 1.00 78.62 120 LYS A N 1
ATOM 973 C CA . LYS A 1 120 ? -0.944 -7.721 12.871 1.00 78.62 120 LYS A CA 1
ATOM 974 C C . LYS A 1 120 ? -0.583 -8.956 12.058 1.00 78.62 120 LYS A C 1
ATOM 976 O O . LYS A 1 120 ? -1.226 -9.999 12.166 1.00 78.62 120 LYS A O 1
ATOM 981 N N . LEU A 1 121 ? 0.470 -8.827 11.259 1.00 75.69 121 LEU A N 1
ATOM 982 C CA . LEU A 1 121 ? 1.055 -9.956 10.546 1.00 75.69 121 LEU A CA 1
ATOM 983 C C . LEU A 1 121 ? 1.687 -10.939 11.536 1.00 75.69 121 LEU A C 1
ATOM 985 O O . LEU A 1 121 ? 2.460 -10.532 12.404 1.00 75.69 121 LEU A O 1
ATOM 989 N N . ARG A 1 122 ? 1.373 -12.227 11.389 1.00 76.50 122 ARG A N 1
ATOM 990 C CA . ARG A 1 122 ? 1.995 -13.333 12.122 1.00 76.50 122 ARG A CA 1
ATOM 991 C C . ARG A 1 122 ? 2.493 -14.371 11.124 1.00 76.50 122 ARG A C 1
ATOM 993 O O . ARG A 1 122 ? 1.799 -14.682 10.160 1.00 76.50 122 ARG A O 1
ATOM 1000 N N . ARG A 1 123 ? 3.691 -14.907 11.353 1.00 74.81 123 ARG A N 1
ATOM 1001 C CA . ARG A 1 123 ? 4.166 -16.106 10.653 1.00 74.81 123 ARG A CA 1
ATOM 1002 C C . ARG A 1 123 ? 3.570 -17.330 11.330 1.00 74.81 123 ARG A C 1
ATOM 1004 O O . ARG A 1 123 ? 3.511 -17.372 12.560 1.00 74.81 123 ARG A O 1
ATOM 1011 N N . ARG A 1 124 ? 3.141 -18.316 10.542 1.00 69.25 124 ARG A N 1
ATOM 1012 C CA . ARG A 1 124 ? 2.848 -19.648 11.070 1.00 69.25 124 ARG A CA 1
ATOM 1013 C C . ARG A 1 124 ? 4.162 -20.221 11.599 1.00 69.25 124 ARG A C 1
ATOM 1015 O O . ARG A 1 124 ? 5.072 -20.500 10.831 1.00 69.25 124 ARG A O 1
ATOM 1022 N N . SER A 1 125 ? 4.297 -20.315 12.915 1.00 60.69 125 SER A N 1
ATOM 1023 C CA . SER A 1 125 ? 5.421 -21.011 13.527 1.00 60.69 125 SER A CA 1
ATOM 1024 C C . SER A 1 125 ? 5.264 -22.499 13.233 1.00 60.69 125 SER A C 1
ATOM 1026 O O . SER A 1 125 ? 4.384 -23.143 13.801 1.00 60.69 125 SER A O 1
ATOM 1028 N N . THR A 1 126 ? 6.112 -23.047 12.365 1.00 56.75 126 THR A N 1
ATOM 1029 C CA . THR A 1 126 ? 6.396 -24.486 12.319 1.00 56.75 126 THR A CA 1
ATOM 1030 C C . THR A 1 126 ? 7.246 -24.838 13.542 1.00 56.75 126 THR A C 1
ATOM 1032 O O . THR A 1 126 ? 8.419 -25.176 13.426 1.00 56.75 126 THR A O 1
ATOM 1035 N N . ALA A 1 127 ? 6.692 -24.668 14.743 1.00 45.44 127 ALA A N 1
ATOM 1036 C CA . ALA A 1 127 ? 7.232 -25.353 15.905 1.00 45.44 127 ALA A CA 1
ATOM 1037 C C . ALA A 1 127 ? 6.772 -26.803 15.753 1.00 45.44 127 ALA A C 1
ATOM 1039 O O . ALA A 1 127 ? 5.606 -27.116 15.993 1.00 45.44 127 ALA A O 1
ATOM 1040 N N . ALA A 1 128 ? 7.666 -27.623 15.201 1.00 43.34 128 ALA A N 1
ATOM 1041 C CA . ALA A 1 128 ? 7.522 -29.064 15.170 1.00 43.34 128 ALA A CA 1
ATOM 1042 C C . ALA A 1 128 ? 7.217 -29.569 16.589 1.00 43.34 128 ALA A C 1
ATOM 1044 O O . ALA A 1 128 ? 7.783 -29.066 17.564 1.00 43.34 128 ALA A O 1
ATOM 1045 N N . SER A 1 129 ? 6.264 -30.498 16.663 1.00 36.75 129 SER A N 1
ATOM 1046 C CA . SER A 1 129 ? 6.066 -31.386 17.810 1.00 36.75 129 SER A CA 1
ATOM 1047 C C . SER A 1 129 ? 7.299 -32.246 18.055 1.00 36.75 129 SER A C 1
ATOM 1049 O O . SER A 1 129 ? 8.038 -32.491 17.074 1.00 36.75 129 SER A O 1
#

Radius of gyration: 27.75 Å; Cα contacts (8 Å, |Δi|>4): 125; chains: 1; bounding box: 74×94×41 Å

Sequence (129 aa):
GTGTPPPLDCSNRSVEKDEKPEEKKKNEKPPYSYNALIMMAIRQSPEKRLTLNGIYEYIMRNFPYYRENKQGWQNSIRHNLSLNKCFVKVPRHYDDPGKGNYWMLDPSSEDVFIGGTTGKLRRRSTAAS

pLDDT: mean 81.87, std 18.66, range [36.75, 98.19]

Foldseek 3Di:
DDDDDDDDDDDDDDDPPPPPPPPPPQQDDDLADLVLLQCVQLVPDPVSKDFLVSSLCSCCVVRVNCPPPVVVVSVVNVVCLVPDLQKDWAADDPVDDDPGTIIHGDPVCPQWDQPPVRNYTDHDDPPDD